Protein AF-A0A952RMH0-F1 (afdb_monomer_lite)

Sequence (138 aa):
MATETNERPLHHRLHVEGIRPNAEAIARIFLDGDVAVLFFEVGRGPKEMQAGAEVAARALGWTGKRIEVTRMNKTRAAKLADVIAATTPGDTAAVEWLRRRSGNRLLVLAHVGTLCVDHVEGAGFSVVEGTGDREWMS

Secondary structure (DSSP, 8-state):
------PPPHHHHIIIIIIGGGHHHHHHHHHTTPEEEEEESTT-S-HHHHHHHHHHHHHTT--S-SEEEEEE-HHHHHHHHHHHHHSSS--HHHHHHHH---S-EEEEEETTEEEEEEEETTTEEEEEEEEE-GGG--

Structure (mmCIF, N/CA/C/O backbone):
data_AF-A0A952RMH0-F1
#
_entry.id   AF-A0A952RMH0-F1
#
loop_
_atom_site.group_PDB
_atom_site.id
_atom_site.type_symbol
_atom_site.label_atom_id
_atom_site.label_alt_id
_atom_site.label_comp_id
_atom_site.label_asym_id
_atom_site.label_entity_id
_atom_site.label_seq_id
_atom_site.pdbx_PDB_ins_code
_atom_site.Cartn_x
_atom_site.Cartn_y
_atom_site.Cartn_z
_atom_site.occupancy
_atom_site.B_iso_or_equiv
_atom_site.auth_seq_id
_atom_site.auth_comp_id
_atom_site.auth_asym_id
_atom_site.auth_atom_id
_atom_site.pdbx_PDB_model_num
ATOM 1 N N . MET A 1 1 ? 9.346 -22.639 -31.713 1.00 34.31 1 MET A N 1
ATOM 2 C CA . MET A 1 1 ? 8.890 -23.123 -30.395 1.00 34.31 1 MET A CA 1
ATOM 3 C C . MET A 1 1 ? 8.537 -21.905 -29.569 1.00 34.31 1 MET A C 1
ATOM 5 O O . MET A 1 1 ? 9.442 -21.193 -29.161 1.00 34.31 1 MET A O 1
ATOM 9 N N . ALA A 1 2 ? 7.247 -21.601 -29.440 1.00 35.03 2 ALA A N 1
ATOM 10 C CA . ALA A 1 2 ? 6.789 -20.535 -28.563 1.00 35.03 2 ALA A CA 1
ATOM 11 C C . ALA A 1 2 ? 6.849 -21.066 -27.129 1.00 35.03 2 ALA A C 1
ATOM 13 O O . ALA A 1 2 ? 6.170 -22.034 -26.796 1.00 35.03 2 ALA A O 1
ATOM 14 N N . THR A 1 3 ? 7.721 -20.498 -26.307 1.00 36.03 3 THR A N 1
ATOM 15 C CA . THR A 1 3 ? 7.668 -20.665 -24.858 1.00 36.03 3 THR A CA 1
ATOM 16 C C . THR A 1 3 ? 6.436 -19.906 -24.378 1.00 36.03 3 THR A C 1
ATOM 18 O O . THR A 1 3 ? 6.476 -18.689 -24.241 1.00 36.03 3 THR A O 1
ATOM 21 N N . GLU A 1 4 ? 5.324 -20.611 -24.172 1.00 38.81 4 GLU A N 1
ATOM 22 C CA . GLU A 1 4 ? 4.226 -20.109 -23.346 1.00 38.81 4 GLU A CA 1
ATOM 23 C C . GLU A 1 4 ? 4.772 -19.918 -21.928 1.00 38.81 4 GLU A C 1
ATOM 25 O O . GLU A 1 4 ? 4.854 -20.855 -21.131 1.00 38.81 4 GLU A O 1
ATOM 30 N N . THR A 1 5 ? 5.199 -18.698 -21.607 1.00 45.22 5 THR A N 1
ATOM 31 C CA . THR A 1 5 ? 5.368 -18.235 -20.232 1.00 45.22 5 THR A CA 1
ATOM 32 C C . THR A 1 5 ? 3.984 -18.220 -19.594 1.00 45.22 5 THR A C 1
ATOM 34 O O . THR A 1 5 ? 3.291 -17.209 -19.569 1.00 45.22 5 THR A O 1
ATOM 37 N N . ASN A 1 6 ? 3.555 -19.376 -19.091 1.00 43.75 6 ASN A N 1
ATOM 38 C CA . ASN A 1 6 ? 2.359 -19.535 -18.269 1.00 43.75 6 ASN A CA 1
ATOM 39 C C . ASN A 1 6 ? 2.629 -18.971 -16.858 1.00 43.75 6 ASN A C 1
ATOM 41 O O . ASN A 1 6 ? 2.493 -19.653 -15.839 1.00 43.75 6 ASN A O 1
ATOM 45 N N . GLU A 1 7 ? 3.125 -17.734 -16.798 1.00 62.84 7 GLU A N 1
ATOM 46 C CA . GLU A 1 7 ? 3.255 -16.987 -15.559 1.00 62.84 7 GLU A CA 1
ATOM 47 C C . GLU A 1 7 ? 1.848 -16.576 -15.144 1.00 62.84 7 GLU A C 1
ATOM 49 O O . GLU A 1 7 ? 1.142 -15.864 -15.857 1.00 62.84 7 GLU A O 1
ATOM 54 N N . ARG A 1 8 ? 1.401 -17.089 -13.995 1.00 73.44 8 ARG A N 1
ATOM 55 C CA . ARG A 1 8 ? 0.083 -16.749 -13.458 1.00 73.44 8 ARG A CA 1
ATOM 56 C C . ARG A 1 8 ? -0.058 -15.224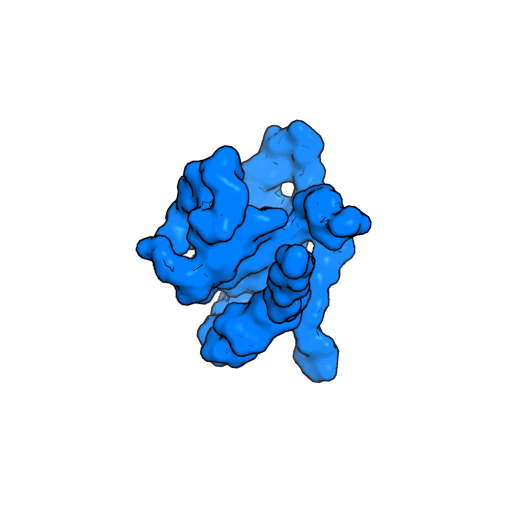 -13.373 1.00 73.44 8 ARG A C 1
ATOM 58 O O . ARG A 1 8 ? 0.913 -14.571 -12.978 1.00 73.44 8 ARG A O 1
ATOM 65 N N . PRO A 1 9 ? -1.254 -14.672 -13.639 1.00 81.94 9 PRO A N 1
ATOM 66 C CA . PRO A 1 9 ? -1.477 -13.236 -13.578 1.00 81.94 9 PRO A CA 1
ATOM 67 C C . PRO A 1 9 ? -0.988 -12.632 -12.260 1.00 81.94 9 PRO A C 1
ATOM 69 O O . PRO A 1 9 ? -1.147 -13.236 -11.192 1.00 81.94 9 PRO A O 1
ATOM 72 N N . LEU A 1 10 ? -0.418 -11.428 -12.317 1.00 81.62 10 LEU A N 1
ATOM 73 C CA . LEU A 1 10 ? 0.208 -10.804 -11.153 1.00 81.62 10 LEU A CA 1
ATOM 74 C C . LEU A 1 10 ? -0.760 -10.646 -9.973 1.00 81.62 10 LEU A C 1
ATOM 76 O O . LEU A 1 10 ? -0.355 -10.863 -8.837 1.00 81.62 10 LEU A O 1
ATOM 80 N N . HIS A 1 11 ? -2.045 -10.379 -10.217 1.00 81.31 11 HIS A N 1
ATOM 81 C CA . HIS A 1 11 ? -3.062 -10.327 -9.160 1.00 81.31 11 HIS A CA 1
ATOM 82 C C . HIS A 1 11 ? -3.192 -11.659 -8.400 1.00 81.31 11 HIS A C 1
ATOM 84 O O . HIS A 1 11 ? -3.292 -11.675 -7.173 1.00 81.31 11 HIS A O 1
ATOM 90 N N . HIS A 1 12 ? -3.123 -12.792 -9.107 1.00 85.44 12 HIS A N 1
ATOM 91 C CA . HIS A 1 12 ? -3.194 -14.121 -8.501 1.00 85.44 12 HIS A CA 1
ATOM 92 C C . HIS A 1 12 ? -1.940 -14.417 -7.683 1.00 85.44 12 HIS A C 1
ATOM 94 O O . HIS A 1 12 ? -2.026 -14.905 -6.556 1.00 85.44 12 HIS A O 1
ATOM 100 N N . ARG A 1 13 ? -0.764 -14.087 -8.227 1.00 90.19 13 ARG A N 1
ATOM 101 C CA . ARG A 1 13 ? 0.515 -14.242 -7.519 1.00 90.19 13 ARG A CA 1
ATOM 102 C C . ARG A 1 13 ? 0.582 -13.353 -6.284 1.00 90.19 13 ARG A C 1
ATOM 104 O O . ARG A 1 13 ? 0.914 -13.837 -5.207 1.00 90.19 13 ARG A O 1
ATOM 111 N N . LEU A 1 14 ? 0.186 -12.090 -6.408 1.00 90.06 14 LEU A N 1
ATOM 112 C CA . LEU A 1 14 ? 0.089 -11.149 -5.299 1.00 90.06 14 LEU A CA 1
ATOM 113 C C . LEU A 1 14 ? -0.826 -11.694 -4.202 1.00 90.06 14 LEU A C 1
ATOM 115 O O . LEU A 1 14 ? -0.459 -11.662 -3.031 1.00 90.06 14 LEU A O 1
ATOM 119 N N . HIS A 1 15 ? -1.982 -12.247 -4.568 1.00 88.50 15 HIS A N 1
ATOM 120 C CA . HIS A 1 15 ? -2.901 -12.823 -3.597 1.00 88.50 15 HIS A CA 1
ATOM 121 C C . HIS A 1 15 ? -2.309 -14.056 -2.891 1.00 88.50 15 HIS A C 1
ATOM 123 O O . HIS A 1 15 ? -2.304 -14.123 -1.661 1.00 88.50 15 HIS A O 1
ATOM 129 N N . VAL A 1 16 ? -1.783 -15.023 -3.648 1.00 91.25 16 VAL A N 1
ATOM 130 C CA . VAL A 1 16 ? -1.343 -16.326 -3.119 1.00 91.25 16 VAL A CA 1
ATOM 131 C C . VAL A 1 16 ? 0.019 -16.268 -2.423 1.00 91.25 16 VAL A C 1
ATOM 133 O O . VAL A 1 16 ? 0.212 -16.960 -1.424 1.00 91.25 16 VAL A O 1
ATOM 136 N N . GLU A 1 17 ? 0.957 -15.476 -2.943 1.00 94.56 17 GLU A N 1
ATOM 137 C CA . GLU A 1 17 ? 2.337 -15.374 -2.451 1.00 94.56 17 GLU A CA 1
ATOM 138 C C . GLU A 1 17 ? 2.532 -14.164 -1.522 1.00 94.56 17 GLU A C 1
ATOM 140 O O . GLU A 1 17 ? 3.321 -14.234 -0.582 1.00 94.56 17 GLU A O 1
ATOM 145 N N . GLY A 1 18 ? 1.834 -13.053 -1.783 1.00 93.44 18 GLY A N 1
ATOM 146 C CA . GLY A 1 18 ? 1.984 -11.795 -1.049 1.00 93.44 18 GLY A CA 1
ATOM 147 C C . GLY A 1 18 ? 0.984 -11.642 0.094 1.00 93.44 18 GLY A C 1
ATOM 148 O O . GLY A 1 18 ? 1.371 -11.589 1.256 1.00 93.44 18 GLY A O 1
ATOM 149 N N . ILE A 1 19 ? -0.309 -11.581 -0.217 1.00 93.44 19 ILE A N 1
ATOM 150 C CA . ILE A 1 19 ? -1.350 -11.213 0.751 1.00 93.44 19 ILE A CA 1
ATOM 151 C C . ILE A 1 19 ? -1.665 -12.374 1.695 1.00 93.44 19 ILE A C 1
ATOM 153 O O . ILE A 1 19 ? -1.554 -12.220 2.909 1.00 93.44 19 ILE A O 1
ATOM 157 N N . ARG A 1 20 ? -2.025 -13.551 1.165 1.00 93.38 20 ARG A N 1
ATOM 158 C CA . ARG A 1 20 ? -2.486 -14.686 1.982 1.00 93.38 20 ARG A CA 1
ATOM 159 C C . ARG A 1 20 ? -1.452 -15.144 3.022 1.00 93.38 20 ARG A C 1
ATOM 161 O O . ARG A 1 20 ? -1.845 -15.318 4.173 1.00 93.38 20 ARG A O 1
ATOM 168 N N . PRO A 1 21 ? -0.155 -15.307 2.694 1.00 96.38 21 PRO A N 1
ATOM 169 C CA . PRO A 1 21 ? 0.838 -15.738 3.680 1.00 96.38 21 PRO A CA 1
ATOM 170 C C . PRO A 1 21 ? 1.145 -14.680 4.745 1.00 96.38 21 PRO A C 1
ATOM 172 O O . PRO A 1 21 ? 1.648 -15.026 5.806 1.00 96.38 21 PRO A O 1
ATOM 175 N N . ASN A 1 22 ? 0.842 -13.405 4.476 1.00 96.81 22 ASN A N 1
ATOM 176 C CA . ASN A 1 22 ? 1.111 -12.290 5.385 1.00 96.81 22 ASN A CA 1
ATOM 177 C C . ASN A 1 22 ? -0.170 -11.711 6.016 1.00 96.81 22 ASN A C 1
ATOM 179 O O . ASN A 1 22 ? -0.128 -10.635 6.614 1.00 96.81 22 ASN A O 1
ATOM 183 N N . ALA A 1 23 ? -1.306 -12.407 5.897 1.00 93.75 23 ALA A N 1
ATOM 184 C CA . ALA A 1 23 ? -2.618 -11.894 6.287 1.00 93.75 23 ALA A CA 1
ATOM 185 C C . ALA A 1 23 ? -2.686 -11.486 7.767 1.00 93.75 23 ALA A C 1
ATOM 187 O O . ALA A 1 23 ? -3.264 -10.452 8.085 1.00 93.75 23 ALA A O 1
ATOM 188 N N . GLU A 1 24 ? -2.047 -12.242 8.662 1.00 94.56 24 GLU A N 1
ATOM 189 C CA . GLU A 1 24 ? -2.017 -11.929 10.096 1.00 94.56 24 GLU A CA 1
ATOM 190 C C . GLU A 1 24 ? -1.245 -10.633 10.390 1.00 94.56 24 GLU A C 1
ATOM 192 O O . GLU A 1 24 ? -1.731 -9.763 11.114 1.00 94.56 24 GLU A O 1
ATOM 197 N N . ALA A 1 25 ? -0.072 -10.456 9.773 1.00 96.56 25 ALA A N 1
ATOM 198 C CA . ALA A 1 25 ? 0.720 -9.236 9.915 1.00 96.56 25 ALA A CA 1
ATOM 199 C C . ALA A 1 25 ? -0.030 -8.013 9.362 1.00 96.56 25 ALA A C 1
ATOM 201 O O . ALA A 1 25 ? -0.053 -6.956 9.993 1.00 96.56 25 ALA A O 1
ATOM 202 N N . ILE A 1 26 ? -0.690 -8.173 8.211 1.00 96.69 26 ILE A N 1
ATOM 203 C CA . ILE A 1 26 ? -1.530 -7.139 7.596 1.00 96.69 26 ILE A CA 1
ATOM 204 C C . ILE A 1 26 ? -2.701 -6.781 8.523 1.00 96.69 26 ILE A C 1
ATOM 206 O O . ILE A 1 26 ? -2.907 -5.605 8.826 1.00 96.69 26 ILE A O 1
ATOM 210 N N . ALA A 1 27 ? -3.422 -7.781 9.037 1.00 93.75 27 ALA A N 1
ATOM 211 C CA . ALA A 1 27 ? -4.546 -7.580 9.948 1.00 93.75 27 ALA A CA 1
ATOM 212 C C . ALA A 1 27 ? -4.120 -6.857 11.233 1.00 93.75 27 ALA A C 1
ATOM 214 O O . ALA A 1 27 ? -4.829 -5.972 11.710 1.00 93.75 27 ALA A O 1
ATOM 215 N N . ARG A 1 28 ? -2.931 -7.161 11.770 1.00 95.06 28 ARG A N 1
ATOM 216 C CA . ARG A 1 28 ? -2.410 -6.460 12.948 1.00 95.06 28 ARG A CA 1
ATOM 217 C C . ARG A 1 28 ? -2.190 -4.970 12.689 1.00 95.06 28 ARG A C 1
ATOM 219 O O . ARG A 1 28 ? -2.536 -4.156 13.537 1.00 95.06 28 ARG A O 1
ATOM 226 N N . ILE A 1 29 ? -1.664 -4.610 11.520 1.00 96.12 29 ILE A N 1
ATOM 227 C CA . ILE A 1 29 ? -1.471 -3.205 11.134 1.00 96.12 29 ILE A CA 1
ATOM 228 C C . ILE A 1 29 ? -2.823 -2.499 10.965 1.00 96.12 29 ILE A C 1
ATOM 230 O O . ILE A 1 29 ? -2.974 -1.346 11.371 1.00 96.12 29 ILE A O 1
ATOM 234 N N . PHE A 1 30 ? -3.822 -3.198 10.421 1.00 94.19 30 PHE A N 1
ATOM 235 C CA . PHE A 1 30 ? -5.175 -2.658 10.290 1.00 94.19 30 PHE A CA 1
ATOM 236 C C . PHE A 1 30 ? -5.814 -2.341 11.642 1.00 94.19 30 PHE A C 1
ATOM 238 O O . PHE A 1 30 ? -6.433 -1.286 11.777 1.00 94.19 30 PHE A O 1
ATOM 245 N N . LEU A 1 31 ? -5.627 -3.209 12.643 1.00 92.69 31 LEU A N 1
ATOM 246 C CA . LEU A 1 31 ? -6.119 -2.989 14.008 1.00 92.69 31 LEU A CA 1
ATOM 247 C C . LEU A 1 31 ? -5.512 -1.738 14.657 1.00 92.69 31 LEU A C 1
ATOM 249 O O . LEU A 1 31 ? -6.198 -1.042 15.402 1.00 92.69 31 LEU A O 1
ATOM 253 N N . ASP A 1 32 ? -4.264 -1.407 14.321 1.00 91.75 32 ASP A N 1
ATOM 254 C CA . ASP A 1 32 ? -3.602 -0.180 14.780 1.00 91.75 32 ASP A CA 1
ATOM 255 C C . ASP A 1 32 ? -4.106 1.082 14.034 1.00 91.75 32 ASP A C 1
ATOM 257 O O . ASP A 1 32 ? -3.739 2.212 14.371 1.00 91.75 32 ASP A O 1
ATOM 261 N N . GLY A 1 33 ? -4.964 0.919 13.018 1.00 91.31 33 GLY A N 1
ATOM 262 C CA . GLY A 1 33 ? -5.477 2.003 12.175 1.00 91.31 33 GLY A CA 1
ATOM 263 C C . GLY A 1 33 ? -4.433 2.593 11.220 1.00 91.31 33 GLY A C 1
ATOM 264 O O . GLY A 1 33 ? -4.619 3.708 10.716 1.00 91.31 33 GLY A O 1
ATOM 265 N N . ASP A 1 34 ? -3.342 1.863 11.000 1.00 94.81 34 ASP A N 1
ATOM 266 C CA . ASP A 1 34 ? -2.251 2.211 10.100 1.00 94.81 34 ASP A CA 1
ATOM 267 C C . ASP A 1 34 ? -2.469 1.604 8.705 1.00 94.81 34 ASP A C 1
ATOM 269 O O . ASP A 1 34 ? -3.353 0.773 8.485 1.00 94.81 34 ASP A O 1
ATOM 273 N N . VAL A 1 35 ? -1.661 2.043 7.739 1.00 96.25 35 VAL A N 1
ATOM 274 C CA . VAL A 1 35 ? -1.645 1.481 6.385 1.00 96.25 35 VAL A CA 1
ATOM 275 C C . VAL A 1 35 ? -0.639 0.333 6.353 1.00 96.25 35 VAL A C 1
ATOM 277 O O . VAL A 1 35 ? 0.539 0.527 6.666 1.00 96.25 35 VAL A O 1
ATOM 280 N N . ALA A 1 36 ? -1.086 -0.863 5.972 1.00 97.50 36 ALA A N 1
ATOM 281 C CA . ALA A 1 36 ? -0.174 -1.958 5.665 1.00 97.50 36 ALA A CA 1
ATOM 282 C C . ALA A 1 36 ? 0.495 -1.669 4.322 1.00 97.50 36 ALA A C 1
ATOM 284 O O . ALA A 1 36 ? -0.172 -1.255 3.379 1.00 97.50 36 ALA A O 1
ATOM 285 N N . VAL A 1 37 ? 1.802 -1.881 4.222 1.00 97.31 37 VAL A N 1
ATOM 286 C CA . VAL A 1 37 ? 2.546 -1.719 2.972 1.00 97.31 37 VAL A CA 1
ATOM 287 C C . VAL A 1 37 ? 3.153 -3.060 2.606 1.00 97.31 37 VAL A C 1
ATOM 289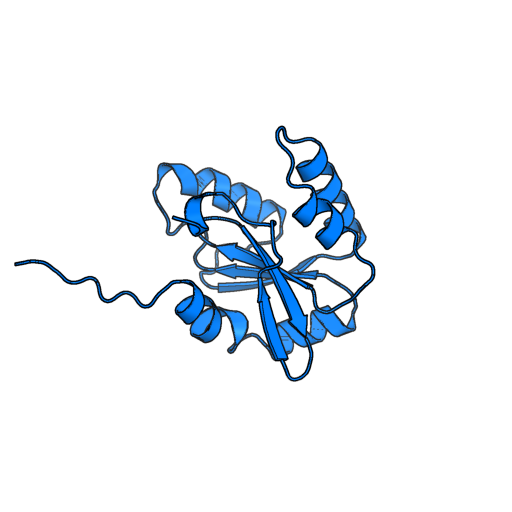 O O . VAL A 1 37 ? 3.944 -3.599 3.376 1.00 97.31 37 VAL A O 1
ATOM 292 N N . LEU A 1 38 ? 2.774 -3.602 1.454 1.00 97.25 38 LEU A N 1
ATOM 293 C CA . LEU A 1 38 ? 3.286 -4.856 0.914 1.00 97.25 38 LEU A CA 1
ATOM 294 C C . LEU A 1 38 ? 4.206 -4.560 -0.268 1.00 97.25 38 LEU A C 1
ATOM 296 O O . LEU A 1 38 ? 3.759 -4.095 -1.313 1.00 97.25 38 LEU A O 1
ATOM 300 N N . PHE A 1 39 ? 5.484 -4.881 -0.120 1.00 96.25 39 PHE A N 1
ATOM 301 C CA . PHE A 1 39 ? 6.441 -4.904 -1.218 1.00 96.25 39 PHE A CA 1
ATOM 302 C C . PHE A 1 39 ? 6.395 -6.276 -1.886 1.00 96.25 39 PHE A C 1
ATOM 304 O O . PHE A 1 39 ? 6.526 -7.298 -1.209 1.00 96.25 39 PHE A O 1
ATOM 311 N N . PHE A 1 40 ? 6.214 -6.306 -3.204 1.00 93.88 40 PHE A N 1
ATOM 312 C CA . PHE A 1 40 ? 6.075 -7.527 -3.987 1.00 93.88 40 PHE A CA 1
ATOM 313 C C . PHE A 1 40 ? 6.957 -7.486 -5.237 1.00 93.88 40 PHE A C 1
ATOM 315 O O . PHE A 1 40 ? 6.657 -6.835 -6.231 1.00 93.88 40 PHE A O 1
ATOM 322 N N . GLU A 1 41 ? 8.066 -8.214 -5.191 1.00 92.00 41 GLU A N 1
ATOM 323 C CA . GLU A 1 41 ? 9.026 -8.343 -6.292 1.00 92.00 41 GLU A CA 1
ATOM 324 C C . GLU A 1 41 ? 9.623 -7.013 -6.764 1.00 92.00 41 GLU A C 1
ATOM 326 O O . GLU A 1 41 ? 10.053 -6.901 -7.908 1.00 92.00 41 GLU A O 1
ATOM 331 N N . VAL A 1 42 ? 9.702 -6.016 -5.879 1.00 87.62 42 VAL A N 1
ATOM 332 C CA . VAL A 1 42 ? 10.372 -4.739 -6.158 1.00 87.62 42 VAL A CA 1
ATOM 333 C C . VAL A 1 42 ? 11.776 -4.999 -6.722 1.00 87.62 42 VAL A C 1
ATOM 335 O O . VAL A 1 42 ? 12.511 -5.847 -6.213 1.00 87.62 42 VAL A O 1
ATOM 338 N N . GLY A 1 43 ? 12.119 -4.309 -7.813 1.00 78.25 43 GLY A N 1
ATOM 339 C CA . GLY A 1 43 ? 13.403 -4.478 -8.503 1.00 78.25 43 GLY A CA 1
ATOM 340 C C . GLY A 1 43 ? 13.478 -5.679 -9.456 1.00 78.25 43 GLY A C 1
ATOM 341 O O . GLY A 1 43 ? 14.523 -5.912 -10.052 1.00 78.25 43 GLY A O 1
ATOM 342 N N . ARG A 1 44 ? 12.393 -6.445 -9.655 1.00 80.00 44 ARG A N 1
ATOM 343 C CA . ARG A 1 44 ? 12.360 -7.580 -10.606 1.00 80.00 44 ARG A CA 1
ATOM 344 C C . ARG A 1 44 ? 11.670 -7.282 -11.947 1.00 80.00 44 ARG A C 1
ATOM 346 O O . ARG A 1 44 ? 11.463 -8.204 -12.726 1.00 80.00 44 ARG A O 1
ATOM 353 N N . GLY A 1 45 ? 11.338 -6.017 -12.218 1.00 72.56 45 GLY A N 1
ATOM 354 C CA . GLY A 1 45 ? 10.737 -5.550 -13.481 1.00 72.56 45 GLY A CA 1
ATOM 355 C C . GLY A 1 45 ? 11.773 -5.150 -14.543 1.00 72.56 45 GLY A C 1
ATOM 356 O O . GLY A 1 45 ? 12.953 -5.467 -14.388 1.00 72.56 45 GLY A O 1
ATOM 357 N N . PRO A 1 46 ? 11.387 -4.438 -15.615 1.00 72.12 46 PRO A N 1
ATOM 358 C CA . PRO A 1 46 ? 12.324 -3.908 -16.609 1.00 72.12 46 PRO A CA 1
ATOM 359 C C . PRO A 1 46 ? 13.414 -3.041 -15.962 1.00 72.12 46 PRO A C 1
ATOM 361 O O . PRO A 1 46 ? 13.113 -2.191 -15.124 1.00 72.12 46 PRO A O 1
ATOM 364 N N . LYS A 1 47 ? 14.684 -3.231 -16.357 1.00 78.19 47 LYS A N 1
ATOM 365 C CA . LYS A 1 47 ? 15.860 -2.562 -15.749 1.00 78.19 47 LYS A CA 1
ATOM 366 C C . LYS A 1 47 ? 15.715 -1.042 -15.633 1.00 78.19 47 LYS A C 1
ATOM 368 O O . LYS A 1 47 ? 16.184 -0.458 -14.663 1.00 78.19 47 LYS A O 1
ATOM 373 N N . GLU A 1 48 ? 15.052 -0.425 -16.603 1.00 75.19 48 GLU A N 1
ATOM 374 C CA . GLU A 1 48 ? 14.847 1.024 -16.693 1.00 75.19 48 GLU A CA 1
ATOM 375 C C . GLU A 1 48 ? 13.975 1.573 -15.552 1.00 75.19 48 GLU A C 1
ATOM 377 O O . GLU A 1 48 ? 14.183 2.697 -15.104 1.00 75.19 48 GLU A O 1
ATOM 382 N N . MET A 1 49 ? 13.058 0.761 -15.017 1.00 69.62 49 MET A N 1
ATOM 383 C CA . MET A 1 49 ? 12.154 1.142 -13.926 1.00 69.62 49 MET A CA 1
ATOM 384 C C . MET A 1 49 ? 12.641 0.667 -12.547 1.00 69.62 49 MET A C 1
ATOM 386 O O . MET A 1 49 ? 12.177 1.163 -11.519 1.00 69.62 49 MET A O 1
ATOM 390 N N . GLN A 1 50 ? 13.606 -0.263 -12.498 1.00 79.12 50 GLN A N 1
ATOM 391 C CA . GLN A 1 50 ? 14.078 -0.878 -11.250 1.00 79.12 50 GLN A CA 1
ATOM 392 C C . GLN A 1 50 ? 14.656 0.148 -10.273 1.00 79.12 50 GLN A C 1
ATOM 394 O O . GLN A 1 50 ? 14.243 0.187 -9.117 1.00 79.12 50 GLN A O 1
ATOM 399 N N . ALA A 1 51 ? 15.580 1.000 -10.724 1.00 79.81 51 ALA A N 1
ATOM 400 C CA . ALA A 1 51 ? 16.289 1.911 -9.825 1.00 79.81 51 ALA A CA 1
ATOM 401 C C . ALA A 1 51 ? 15.335 2.899 -9.129 1.00 79.81 51 ALA A C 1
ATOM 403 O O . ALA A 1 51 ? 15.432 3.104 -7.919 1.00 79.81 51 ALA A O 1
ATOM 404 N N . GLY A 1 52 ? 14.379 3.468 -9.872 1.00 80.50 52 GLY A N 1
ATOM 405 C CA . GLY A 1 52 ? 13.366 4.366 -9.314 1.00 80.50 52 GLY A CA 1
ATOM 406 C C . GLY A 1 52 ? 12.442 3.657 -8.321 1.00 80.50 52 GLY A C 1
ATOM 407 O O . GLY A 1 52 ? 12.230 4.152 -7.211 1.00 80.50 52 GLY A O 1
ATOM 408 N N . ALA A 1 53 ? 11.959 2.464 -8.682 1.00 81.38 53 ALA A N 1
ATOM 409 C CA . ALA A 1 53 ? 11.088 1.662 -7.826 1.00 81.38 53 ALA A CA 1
ATOM 410 C C . ALA A 1 53 ? 11.781 1.233 -6.521 1.00 81.38 53 ALA A C 1
ATOM 412 O O . ALA A 1 53 ? 11.182 1.315 -5.449 1.00 81.38 53 ALA A O 1
ATOM 413 N N . GLU A 1 54 ? 13.053 0.826 -6.576 1.00 88.94 54 GLU A N 1
ATOM 414 C CA . GLU A 1 54 ? 13.822 0.453 -5.386 1.00 88.94 54 GLU A CA 1
ATOM 415 C C . GLU A 1 54 ? 14.067 1.644 -4.454 1.00 88.94 54 GLU A C 1
ATOM 417 O O . GLU A 1 54 ? 13.934 1.505 -3.237 1.00 88.94 54 GLU A O 1
ATOM 422 N N . VAL A 1 55 ? 14.397 2.821 -4.999 1.00 87.81 55 VAL A N 1
ATOM 423 C CA . VAL A 1 55 ? 14.586 4.045 -4.203 1.00 87.81 55 VAL A CA 1
ATOM 424 C C . VAL A 1 55 ? 13.290 4.426 -3.487 1.00 87.81 55 VAL A C 1
ATOM 426 O O . VAL A 1 55 ? 13.305 4.652 -2.273 1.00 87.81 55 VAL A O 1
ATOM 429 N N . ALA A 1 56 ? 12.162 4.434 -4.203 1.00 84.81 56 ALA A N 1
ATOM 430 C CA . ALA A 1 56 ? 10.855 4.726 -3.621 1.00 84.81 56 ALA A CA 1
ATOM 431 C C . ALA A 1 56 ? 10.458 3.691 -2.553 1.00 84.81 56 ALA A C 1
ATOM 433 O O . ALA A 1 56 ? 10.037 4.055 -1.454 1.00 84.81 56 ALA A O 1
ATOM 434 N N . ALA A 1 57 ? 10.663 2.400 -2.826 1.00 91.38 57 ALA A N 1
ATOM 435 C CA . ALA A 1 57 ? 10.363 1.336 -1.875 1.00 91.38 57 ALA A CA 1
ATOM 436 C C . ALA A 1 57 ? 11.217 1.436 -0.603 1.00 91.38 57 ALA A C 1
ATOM 438 O O . ALA A 1 57 ? 10.692 1.304 0.505 1.00 91.38 57 ALA A O 1
ATOM 439 N N . ARG A 1 58 ? 12.518 1.737 -0.724 1.00 93.31 58 ARG A N 1
ATOM 440 C CA . ARG A 1 58 ? 13.402 1.954 0.436 1.00 93.31 58 ARG A CA 1
ATOM 441 C C . ARG A 1 58 ? 12.963 3.152 1.272 1.00 93.31 58 ARG A C 1
ATOM 443 O O .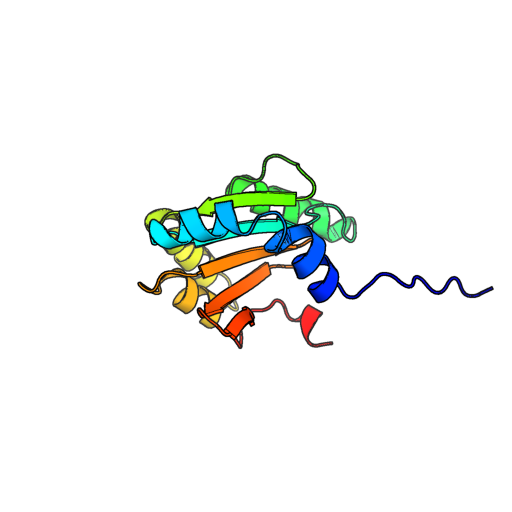 ARG A 1 58 ? 12.970 3.061 2.498 1.00 93.31 58 ARG A O 1
ATOM 450 N N . ALA A 1 59 ? 12.518 4.242 0.643 1.00 89.81 59 ALA A N 1
ATOM 451 C CA . ALA A 1 59 ? 11.966 5.396 1.359 1.00 89.81 59 ALA A CA 1
ATOM 452 C C . ALA A 1 59 ? 10.710 5.035 2.180 1.00 89.81 59 ALA A C 1
ATOM 454 O O . ALA A 1 59 ? 10.466 5.616 3.242 1.00 89.81 59 ALA A O 1
ATOM 455 N N . LEU A 1 60 ? 9.954 4.031 1.727 1.00 91.19 60 LEU A N 1
ATOM 456 C CA . LEU A 1 60 ? 8.786 3.478 2.416 1.00 91.19 60 LEU A CA 1
ATOM 457 C C . LEU A 1 60 ? 9.121 2.341 3.398 1.00 91.19 60 LEU A C 1
ATOM 459 O O . LEU A 1 60 ? 8.230 1.861 4.095 1.00 91.19 60 LEU A O 1
ATOM 463 N N . GLY A 1 61 ? 10.395 1.958 3.523 1.00 93.38 61 GLY A N 1
ATOM 464 C CA . GLY A 1 61 ? 10.872 0.990 4.514 1.00 93.38 61 GLY A CA 1
ATOM 465 C C . GLY A 1 61 ? 11.136 -0.421 3.988 1.00 93.38 61 GLY A C 1
ATOM 466 O O . GLY A 1 61 ? 11.260 -1.332 4.800 1.00 93.38 61 GLY A O 1
ATOM 467 N N . TRP A 1 62 ? 11.232 -0.617 2.673 1.00 95.62 62 TRP A N 1
ATOM 468 C CA . TRP A 1 62 ? 11.652 -1.891 2.086 1.00 95.62 62 TRP A CA 1
ATOM 469 C C . TRP A 1 62 ? 13.119 -2.208 2.391 1.00 95.62 62 TRP A C 1
ATOM 471 O O . TRP A 1 62 ? 13.989 -1.343 2.260 1.00 95.62 62 TRP A O 1
ATOM 481 N N . THR A 1 63 ? 13.407 -3.464 2.740 1.00 95.12 63 THR A N 1
ATOM 482 C CA . THR A 1 63 ? 14.753 -3.928 3.124 1.00 95.12 63 THR A CA 1
ATOM 483 C C . THR A 1 63 ? 15.468 -4.736 2.041 1.00 95.12 63 THR A C 1
ATOM 485 O O . THR A 1 63 ? 16.593 -5.185 2.254 1.00 95.12 63 THR A O 1
ATOM 488 N N . GLY A 1 64 ? 14.854 -4.920 0.868 1.00 91.75 64 GLY A N 1
ATOM 489 C CA . GLY A 1 64 ? 15.438 -5.684 -0.243 1.00 91.75 64 GLY A CA 1
ATOM 490 C C . GLY A 1 64 ? 14.876 -7.101 -0.403 1.00 91.75 64 GLY A C 1
ATOM 491 O O . GLY A 1 64 ? 15.271 -7.828 -1.315 1.00 91.75 64 GLY A O 1
ATOM 492 N N . LYS A 1 65 ? 13.956 -7.531 0.469 1.00 93.94 65 LYS A N 1
ATOM 493 C CA . LYS A 1 65 ? 13.329 -8.858 0.369 1.00 93.94 65 LYS A CA 1
ATOM 494 C C . LYS A 1 65 ? 12.357 -8.924 -0.806 1.00 93.94 65 LYS A C 1
ATOM 496 O O . LYS A 1 65 ? 11.681 -7.951 -1.119 1.00 93.94 65 LYS A O 1
ATOM 501 N N . ARG A 1 66 ? 12.218 -10.108 -1.417 1.00 92.81 66 ARG A N 1
ATOM 502 C CA . ARG A 1 66 ? 11.271 -10.313 -2.530 1.00 92.81 66 ARG A CA 1
ATOM 503 C C . ARG A 1 66 ? 9.831 -9.974 -2.133 1.00 92.81 66 ARG A C 1
ATOM 505 O O . ARG A 1 66 ? 9.122 -9.376 -2.926 1.00 92.81 66 ARG A O 1
ATOM 512 N N . ILE A 1 67 ? 9.407 -10.392 -0.944 1.00 95.62 67 ILE A N 1
ATOM 513 C CA . ILE A 1 67 ? 8.085 -10.102 -0.384 1.00 95.62 67 ILE A CA 1
ATOM 514 C C . ILE A 1 67 ? 8.299 -9.610 1.042 1.00 95.62 67 ILE A C 1
ATOM 516 O O . ILE A 1 67 ? 9.011 -10.258 1.812 1.00 95.62 67 ILE A O 1
ATOM 520 N N . GLU A 1 68 ? 7.717 -8.466 1.381 1.00 96.62 68 GLU A N 1
ATOM 521 C CA . GLU A 1 68 ? 7.858 -7.859 2.703 1.00 96.62 68 GLU A CA 1
ATOM 522 C C . GLU A 1 68 ? 6.627 -7.031 3.053 1.00 96.62 68 GLU A C 1
ATOM 524 O O . GLU A 1 68 ? 6.134 -6.275 2.221 1.00 96.62 68 GLU A O 1
ATOM 529 N N . VAL A 1 69 ? 6.153 -7.156 4.293 1.00 97.75 69 VAL A N 1
ATOM 530 C CA . VAL A 1 69 ? 5.090 -6.311 4.838 1.00 97.75 69 VAL A CA 1
ATOM 531 C C . VAL A 1 69 ? 5.674 -5.396 5.901 1.00 97.75 69 VAL A C 1
ATOM 533 O O . VAL A 1 69 ? 6.365 -5.851 6.811 1.00 97.75 69 VAL A O 1
ATOM 536 N N . THR A 1 70 ? 5.371 -4.107 5.800 1.00 97.31 70 THR A N 1
ATOM 537 C CA . THR A 1 70 ? 5.704 -3.102 6.809 1.00 97.31 70 THR A CA 1
ATOM 538 C C . THR A 1 70 ? 4.494 -2.233 7.134 1.00 97.31 70 THR A C 1
ATOM 540 O O . THR A 1 70 ? 3.447 -2.323 6.490 1.00 97.31 70 THR A O 1
ATOM 543 N N . ARG A 1 71 ? 4.637 -1.377 8.147 1.00 96.19 71 ARG A N 1
ATOM 544 C CA . ARG A 1 71 ? 3.612 -0.415 8.559 1.00 96.19 71 ARG A CA 1
ATOM 545 C C . ARG A 1 71 ? 3.944 0.993 8.085 1.00 96.19 71 ARG A C 1
ATOM 547 O O . ARG A 1 71 ? 5.068 1.475 8.235 1.00 96.19 71 ARG A O 1
ATOM 554 N N . MET A 1 72 ? 2.921 1.697 7.625 1.00 96.00 72 MET A N 1
ATOM 555 C CA . MET A 1 72 ? 2.951 3.130 7.390 1.00 96.00 72 MET A CA 1
ATOM 556 C C . MET A 1 72 ? 1.916 3.806 8.284 1.00 96.00 72 MET A C 1
ATOM 558 O O . MET A 1 72 ? 0.708 3.674 8.091 1.00 96.00 72 MET A O 1
ATOM 562 N N . ASN A 1 73 ? 2.407 4.549 9.275 1.00 94.00 73 ASN A N 1
ATOM 563 C CA . ASN A 1 73 ? 1.530 5.265 10.190 1.00 94.00 73 ASN A CA 1
ATOM 564 C C . ASN A 1 73 ? 0.820 6.445 9.523 1.00 94.00 73 ASN A C 1
ATOM 566 O O . ASN A 1 73 ? 1.223 6.922 8.461 1.00 94.00 73 ASN A O 1
ATOM 570 N N . LYS A 1 74 ? -0.220 6.955 10.187 1.00 91.06 74 LYS A N 1
ATOM 571 C CA . LYS A 1 74 ? -1.049 8.066 9.687 1.00 91.06 74 LYS A CA 1
ATOM 572 C C . LYS A 1 74 ? -0.238 9.299 9.277 1.00 91.06 74 LYS A C 1
ATOM 574 O O . LYS A 1 74 ? -0.518 9.899 8.245 1.00 91.06 74 LYS A O 1
ATOM 579 N N . THR A 1 75 ? 0.789 9.660 10.046 1.00 93.50 75 THR A N 1
ATOM 580 C CA . THR A 1 75 ? 1.660 10.803 9.728 1.00 93.50 75 THR A CA 1
ATOM 581 C C . THR A 1 75 ? 2.449 10.568 8.443 1.00 93.50 75 THR A C 1
ATOM 583 O O . THR A 1 75 ? 2.546 11.466 7.611 1.00 93.50 75 THR A O 1
ATOM 586 N N . ARG A 1 76 ? 3.013 9.370 8.258 1.00 94.44 76 ARG A N 1
ATOM 587 C CA . ARG A 1 76 ? 3.728 9.008 7.028 1.00 94.44 76 ARG A CA 1
ATOM 588 C C . ARG A 1 76 ? 2.785 8.892 5.832 1.00 94.44 76 ARG A C 1
ATOM 590 O O . ARG A 1 76 ? 3.140 9.383 4.769 1.00 94.44 76 ARG A O 1
ATOM 597 N N . ALA A 1 77 ? 1.589 8.336 6.017 1.00 94.44 77 ALA A N 1
ATOM 598 C CA . ALA A 1 77 ? 0.571 8.264 4.971 1.00 94.44 77 ALA A CA 1
ATOM 599 C C . ALA A 1 77 ? 0.151 9.665 4.492 1.00 94.44 77 ALA A C 1
ATOM 601 O O . ALA A 1 77 ? 0.100 9.909 3.291 1.00 94.44 77 ALA A O 1
ATOM 602 N N . ALA A 1 78 ? -0.061 10.612 5.415 1.00 94.06 78 ALA A N 1
ATOM 603 C CA . ALA A 1 78 ? -0.363 12.002 5.069 1.00 94.06 78 ALA A CA 1
ATOM 604 C C . ALA A 1 78 ? 0.782 12.670 4.291 1.00 94.06 78 ALA A C 1
ATOM 606 O O . ALA A 1 78 ? 0.530 13.298 3.269 1.00 94.06 78 ALA A O 1
ATOM 607 N N . LYS A 1 79 ? 2.037 12.464 4.715 1.00 94.12 79 LYS A N 1
ATOM 608 C CA . LYS A 1 79 ? 3.212 12.974 3.987 1.00 94.12 79 LYS A CA 1
ATOM 609 C C . LYS A 1 79 ? 3.327 12.387 2.581 1.00 94.12 79 LYS A C 1
ATOM 611 O O . LYS A 1 79 ? 3.650 13.113 1.651 1.00 94.12 79 LYS A O 1
ATOM 616 N N . LEU A 1 80 ? 3.063 11.091 2.413 1.00 92.69 80 LEU A N 1
ATOM 617 C CA . LEU A 1 80 ? 3.041 10.470 1.088 1.00 92.69 80 LEU A CA 1
ATOM 618 C C . LEU A 1 80 ? 1.931 11.077 0.216 1.00 92.69 80 LEU A C 1
ATOM 620 O O . LEU A 1 80 ? 2.162 11.360 -0.955 1.00 92.69 80 LEU A O 1
ATOM 624 N N . ALA A 1 81 ? 0.763 11.350 0.800 1.00 92.88 81 ALA A N 1
ATOM 625 C CA . ALA A 1 81 ? -0.327 12.026 0.107 1.00 92.88 81 ALA A CA 1
ATOM 626 C C . ALA A 1 81 ? 0.059 13.452 -0.326 1.00 92.88 81 ALA A C 1
ATOM 628 O O . ALA A 1 81 ? -0.324 13.877 -1.410 1.00 92.88 81 ALA A O 1
ATOM 629 N N . ASP A 1 82 ? 0.827 14.187 0.487 1.00 93.25 82 ASP A N 1
ATOM 630 C CA . ASP A 1 82 ? 1.359 15.507 0.114 1.00 93.25 82 ASP A CA 1
ATOM 631 C C . ASP A 1 82 ? 2.332 15.408 -1.076 1.00 93.25 82 ASP A C 1
ATOM 633 O O . ASP A 1 82 ? 2.271 16.227 -1.990 1.00 93.25 82 ASP A O 1
ATOM 637 N N . VAL A 1 83 ? 3.195 14.383 -1.100 1.00 90.12 83 VAL A N 1
ATOM 638 C CA . VAL A 1 83 ? 4.133 14.140 -2.213 1.00 90.12 83 VAL A CA 1
ATOM 639 C C . VAL A 1 83 ? 3.384 13.838 -3.514 1.00 90.12 83 VAL A C 1
ATOM 641 O O . VAL A 1 83 ? 3.687 14.443 -4.539 1.00 90.12 83 VAL A O 1
ATOM 644 N N . ILE A 1 84 ? 2.383 12.954 -3.474 1.00 87.62 84 ILE A N 1
ATOM 645 C CA . ILE A 1 84 ? 1.570 12.598 -4.652 1.00 87.62 84 ILE A CA 1
ATOM 646 C C . ILE A 1 84 ? 0.744 13.801 -5.135 1.00 87.62 84 ILE A C 1
ATOM 648 O O . ILE A 1 84 ? 0.611 14.028 -6.335 1.00 87.62 84 ILE A O 1
ATOM 652 N N . ALA A 1 85 ? 0.222 14.618 -4.218 1.00 87.12 85 ALA A N 1
ATOM 653 C CA . ALA A 1 85 ? -0.510 15.831 -4.582 1.00 87.12 85 ALA A CA 1
ATOM 654 C C . ALA A 1 85 ? 0.373 16.868 -5.303 1.00 87.12 85 ALA A C 1
ATOM 656 O O . ALA A 1 85 ? -0.141 17.671 -6.076 1.00 87.12 85 ALA A O 1
ATOM 657 N N . ALA A 1 86 ? 1.687 16.861 -5.049 1.00 87.69 86 ALA A N 1
ATOM 658 C CA . ALA A 1 86 ? 2.640 17.776 -5.673 1.00 87.69 86 ALA A CA 1
ATOM 659 C C . ALA A 1 86 ? 3.137 17.304 -7.054 1.00 87.69 86 ALA A C 1
ATOM 661 O O . ALA A 1 86 ? 3.656 18.114 -7.824 1.00 87.69 86 ALA A O 1
ATOM 662 N N . THR A 1 87 ? 2.996 16.017 -7.391 1.00 82.69 87 THR A N 1
ATOM 663 C CA . THR A 1 87 ? 3.299 15.506 -8.739 1.00 82.69 87 THR A CA 1
ATOM 664 C C . THR A 1 87 ? 2.231 15.930 -9.748 1.00 82.69 87 THR A C 1
ATOM 666 O O . THR A 1 87 ? 1.071 16.101 -9.391 1.00 82.69 87 THR A O 1
ATOM 669 N N . THR A 1 88 ? 2.612 16.137 -11.015 1.00 74.19 88 THR A N 1
ATOM 670 C CA . THR A 1 88 ? 1.686 16.562 -12.081 1.00 74.19 88 THR A CA 1
ATOM 671 C C . THR A 1 88 ? 1.698 15.566 -13.252 1.00 74.19 88 THR A C 1
ATOM 673 O O . THR A 1 88 ? 2.752 15.407 -13.870 1.00 74.19 88 THR A O 1
ATOM 676 N N . PRO A 1 89 ? 0.551 14.944 -13.600 1.00 76.25 89 PRO A N 1
ATOM 677 C CA . PRO A 1 89 ? -0.703 14.964 -12.841 1.00 76.25 89 PRO A CA 1
ATOM 678 C C . PRO A 1 89 ? -0.569 14.156 -11.537 1.00 76.25 89 PRO A C 1
ATOM 680 O O . PRO A 1 89 ? 0.110 13.134 -11.507 1.00 76.25 89 PRO A O 1
ATOM 683 N N . GLY A 1 90 ? -1.202 14.622 -10.462 1.00 74.62 90 GLY A N 1
ATOM 684 C CA . GLY A 1 90 ? -1.268 13.884 -9.199 1.00 74.62 90 GLY A CA 1
ATOM 685 C C . GLY A 1 90 ? -2.401 12.858 -9.221 1.00 74.62 90 GLY A C 1
ATOM 686 O O . GLY A 1 90 ? -3.398 13.056 -9.915 1.00 74.62 90 GLY A O 1
ATOM 687 N N . ASP A 1 91 ? -2.278 11.785 -8.437 1.00 85.81 91 ASP A N 1
ATOM 688 C CA . ASP A 1 91 ? -3.346 10.795 -8.246 1.00 85.81 91 ASP A CA 1
ATOM 689 C C . ASP A 1 91 ? -4.247 11.216 -7.072 1.00 85.81 91 ASP A C 1
ATOM 691 O O . ASP A 1 91 ? -3.947 10.978 -5.897 1.00 85.81 91 ASP A O 1
ATOM 695 N N . THR A 1 92 ? -5.357 11.889 -7.393 1.00 88.75 92 THR A N 1
ATOM 696 C CA . THR A 1 92 ? -6.334 12.357 -6.399 1.00 88.75 92 THR A CA 1
ATOM 697 C C . THR A 1 92 ? -6.954 11.204 -5.613 1.00 88.75 92 THR A C 1
ATOM 699 O O . THR A 1 92 ? -7.137 11.334 -4.402 1.00 88.75 92 THR A O 1
ATOM 702 N N . ALA A 1 93 ? -7.224 10.064 -6.253 1.00 89.38 93 ALA A N 1
ATOM 703 C CA . ALA A 1 93 ? -7.833 8.919 -5.589 1.00 89.38 93 ALA A CA 1
ATOM 704 C C . ALA A 1 93 ? -6.868 8.313 -4.554 1.00 89.38 93 ALA A C 1
ATOM 706 O O . ALA A 1 93 ? -7.275 8.017 -3.426 1.00 89.38 93 ALA A O 1
ATOM 707 N N . ALA A 1 94 ? -5.574 8.213 -4.879 1.00 90.38 94 ALA A N 1
ATOM 708 C CA . ALA A 1 94 ? -4.551 7.752 -3.943 1.00 90.38 94 ALA A CA 1
ATOM 709 C C . ALA A 1 94 ? -4.353 8.744 -2.786 1.00 90.38 94 ALA A C 1
ATOM 711 O O . ALA A 1 94 ? -4.216 8.334 -1.629 1.00 90.38 94 ALA A O 1
ATOM 712 N N . VAL A 1 95 ? -4.386 10.053 -3.066 1.00 92.38 95 VAL A N 1
ATOM 713 C CA . VAL A 1 95 ? -4.310 11.107 -2.038 1.00 92.38 95 VAL A CA 1
ATOM 714 C C . VAL A 1 95 ? -5.476 10.993 -1.060 1.00 92.38 95 VAL A C 1
ATOM 716 O O . VAL A 1 95 ? -5.261 10.988 0.155 1.00 92.38 95 VAL A O 1
ATOM 719 N N . GLU A 1 96 ? -6.703 10.882 -1.567 1.00 92.69 96 GLU A N 1
ATOM 720 C CA . GLU A 1 96 ? -7.890 10.701 -0.736 1.00 92.69 96 GLU A CA 1
ATOM 721 C C . GLU A 1 96 ? -7.777 9.424 0.090 1.00 92.69 96 GLU A C 1
ATOM 723 O O . GLU A 1 96 ? -7.940 9.474 1.310 1.00 92.69 96 GLU A O 1
ATOM 728 N N . TRP A 1 97 ? -7.410 8.304 -0.538 1.00 94.44 97 TRP A N 1
ATOM 729 C CA . TRP A 1 97 ? -7.234 7.007 0.113 1.00 94.44 97 TRP A CA 1
ATOM 730 C C . TRP A 1 97 ? -6.212 7.034 1.260 1.00 94.44 97 TRP A C 1
ATOM 732 O O . TRP A 1 97 ? -6.499 6.567 2.370 1.00 94.44 97 TRP A O 1
ATOM 742 N N . LEU A 1 98 ? -5.048 7.655 1.050 1.00 93.56 98 LEU A N 1
ATOM 743 C CA . LEU A 1 98 ? -4.015 7.816 2.078 1.00 93.56 98 LEU A CA 1
ATOM 744 C C . LEU A 1 98 ? -4.488 8.682 3.253 1.00 93.56 98 LEU A C 1
ATOM 746 O O . LEU A 1 98 ? -4.101 8.435 4.402 1.00 93.56 98 LEU A O 1
ATOM 750 N N . ARG A 1 99 ? -5.356 9.665 2.993 1.00 93.38 99 ARG A N 1
ATOM 751 C CA . ARG A 1 99 ? -5.913 10.565 4.015 1.00 93.38 99 ARG A CA 1
ATOM 752 C C . ARG A 1 99 ? -7.153 10.017 4.724 1.00 93.38 99 ARG A C 1
ATOM 754 O O . ARG A 1 99 ? -7.548 10.591 5.744 1.00 93.38 99 ARG A O 1
ATOM 761 N N . ARG A 1 100 ? -7.761 8.924 4.242 1.00 90.44 100 ARG A N 1
ATOM 762 C CA . ARG A 1 100 ? -8.924 8.300 4.898 1.00 90.44 100 ARG A CA 1
ATOM 763 C C . ARG A 1 100 ? -8.613 7.971 6.360 1.00 90.44 100 ARG A C 1
ATOM 765 O O . ARG A 1 100 ? -7.515 7.546 6.717 1.00 90.44 100 ARG A O 1
ATOM 772 N N . ARG A 1 101 ? -9.620 8.150 7.219 1.00 80.31 101 ARG A N 1
ATOM 773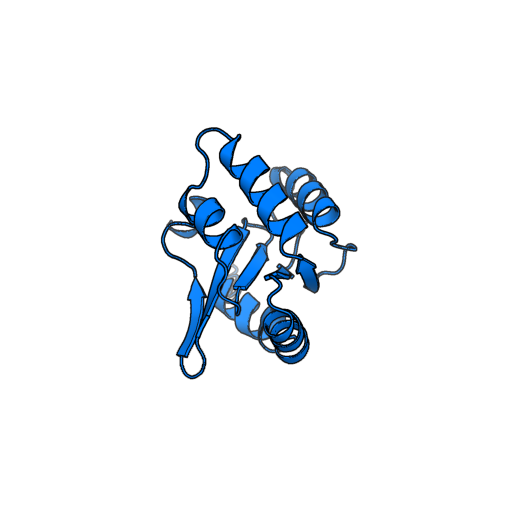 C CA . ARG A 1 101 ? -9.556 7.756 8.638 1.00 80.31 101 ARG A CA 1
ATOM 774 C C . ARG A 1 101 ? -9.946 6.296 8.872 1.00 80.31 101 ARG A C 1
ATOM 776 O O . ARG A 1 101 ? -9.727 5.800 9.973 1.00 80.31 101 ARG A O 1
ATOM 783 N N . SER A 1 102 ? -10.518 5.633 7.867 1.00 77.56 102 SER A N 1
ATOM 784 C CA . SER A 1 102 ? -10.868 4.216 7.922 1.00 77.56 102 SER A CA 1
ATOM 785 C C . SER A 1 102 ? -9.615 3.335 7.993 1.00 77.56 102 SER A C 1
ATOM 787 O O . SER A 1 102 ? -8.567 3.663 7.426 1.00 77.56 102 SER A O 1
ATOM 789 N N . GLY A 1 103 ? -9.719 2.222 8.722 1.00 80.06 103 GLY A N 1
ATOM 790 C CA . GLY A 1 103 ? -8.703 1.167 8.732 1.00 80.06 103 GLY A CA 1
ATOM 791 C C . GLY A 1 103 ? -8.720 0.341 7.442 1.00 80.06 103 GLY A C 1
ATOM 792 O O . GLY A 1 103 ? -9.333 0.741 6.454 1.00 80.06 103 GLY A O 1
ATOM 793 N N . ASN A 1 104 ? -8.075 -0.826 7.473 1.00 92.12 104 ASN A N 1
ATOM 794 C CA . ASN A 1 104 ? -8.132 -1.846 6.414 1.00 92.12 104 ASN A CA 1
ATOM 795 C C . ASN A 1 104 ? -7.520 -1.450 5.062 1.00 92.12 104 ASN A C 1
ATOM 797 O O . ASN A 1 104 ? -7.975 -1.886 4.006 1.00 92.12 104 ASN A O 1
ATOM 801 N N . ARG A 1 105 ? -6.475 -0.624 5.108 1.00 94.94 105 ARG A N 1
ATOM 802 C CA . ARG A 1 105 ? -5.812 -0.057 3.933 1.00 94.94 105 ARG A CA 1
ATOM 803 C C . ARG A 1 105 ? -4.484 -0.746 3.670 1.00 94.94 105 ARG A C 1
ATOM 805 O O . ARG A 1 105 ? -3.571 -0.653 4.492 1.00 94.94 105 ARG A O 1
ATOM 812 N N . LEU A 1 106 ? -4.372 -1.401 2.521 1.00 95.88 106 LEU A N 1
ATOM 813 C CA . LEU A 1 106 ? -3.154 -2.029 2.030 1.00 95.88 106 LEU A CA 1
ATOM 814 C C . LEU A 1 106 ? -2.610 -1.254 0.823 1.00 95.88 106 LEU A C 1
ATOM 816 O O . LEU A 1 106 ? -3.264 -1.155 -0.207 1.00 95.88 106 LEU A O 1
ATOM 820 N N . LEU A 1 107 ? -1.395 -0.730 0.941 1.00 95.00 107 LEU A N 1
ATOM 821 C CA . LEU A 1 107 ? -0.629 -0.184 -0.173 1.00 95.00 107 LEU A CA 1
ATOM 822 C C . LEU A 1 107 ? 0.278 -1.291 -0.707 1.00 95.00 107 LEU A C 1
ATOM 824 O O . LEU A 1 107 ? 1.106 -1.819 0.033 1.00 95.00 107 LEU A O 1
ATOM 828 N N . VAL A 1 108 ? 0.152 -1.640 -1.979 1.00 93.75 108 VAL A N 1
ATOM 829 C CA . VAL A 1 108 ? 1.029 -2.623 -2.622 1.00 93.75 108 VAL A CA 1
ATOM 830 C C . VAL A 1 108 ? 2.020 -1.893 -3.512 1.00 93.75 108 VAL A C 1
ATOM 832 O O . VAL A 1 108 ? 1.625 -1.056 -4.315 1.00 93.75 108 VAL A O 1
ATOM 835 N N . LEU A 1 109 ? 3.301 -2.227 -3.386 1.00 91.88 109 LEU A N 1
ATOM 836 C CA . LEU A 1 109 ? 4.354 -1.820 -4.308 1.00 91.88 109 LEU A CA 1
ATOM 837 C C . LEU A 1 109 ? 4.848 -3.056 -5.048 1.00 91.88 109 LEU A C 1
ATOM 839 O O . LEU A 1 109 ? 5.543 -3.893 -4.469 1.00 91.88 109 LEU A O 1
ATOM 843 N N . ALA A 1 110 ? 4.482 -3.164 -6.319 1.00 87.38 110 ALA A N 1
ATOM 844 C CA . ALA A 1 110 ? 4.928 -4.211 -7.220 1.00 87.38 110 ALA A CA 1
ATOM 845 C C . ALA A 1 110 ? 5.949 -3.672 -8.232 1.00 87.38 110 ALA A C 1
ATOM 847 O O . ALA A 1 110 ? 6.112 -2.466 -8.406 1.00 87.38 110 ALA A O 1
ATOM 848 N N . HIS A 1 111 ? 6.637 -4.569 -8.938 1.00 76.44 111 HIS A N 1
ATOM 849 C CA . HIS A 1 111 ? 7.605 -4.179 -9.971 1.00 76.44 111 HIS A CA 1
ATOM 850 C C . HIS A 1 111 ? 7.009 -3.401 -11.158 1.00 76.44 111 HIS A C 1
ATOM 852 O O . HIS A 1 111 ? 7.760 -2.755 -11.878 1.00 76.44 111 HIS A O 1
ATOM 858 N N . VAL A 1 112 ? 5.692 -3.467 -11.344 1.00 73.25 112 VAL A N 1
ATOM 859 C CA . VAL A 1 112 ? 4.911 -2.779 -12.392 1.00 73.25 112 VAL A CA 1
ATOM 860 C C . VAL A 1 112 ? 4.074 -1.620 -11.831 1.00 73.25 112 VAL A C 1
ATOM 862 O O . VAL A 1 112 ? 3.116 -1.188 -12.458 1.00 73.25 112 VAL A O 1
ATOM 865 N N . GLY A 1 113 ? 4.350 -1.161 -10.606 1.00 79.06 113 GLY A N 1
ATOM 866 C CA . GLY A 1 113 ? 3.688 0.017 -10.037 1.00 79.06 113 GLY A CA 1
ATOM 867 C C . GLY A 1 113 ? 3.050 -0.206 -8.671 1.00 79.06 113 GLY A C 1
ATOM 868 O O . GLY A 1 113 ? 3.310 -1.192 -7.974 1.00 79.06 113 GLY A O 1
ATOM 869 N N . THR A 1 114 ? 2.229 0.759 -8.268 1.00 85.81 114 THR A N 1
ATOM 870 C CA . THR A 1 114 ? 1.606 0.816 -6.945 1.00 85.81 114 THR A CA 1
ATOM 871 C C . THR A 1 114 ? 0.097 0.609 -7.021 1.00 85.81 114 THR A C 1
ATOM 873 O O . THR A 1 114 ? -0.542 0.971 -8.005 1.00 85.81 114 THR A O 1
ATOM 876 N N . LEU A 1 115 ? -0.480 0.003 -5.980 1.00 87.88 115 LEU A N 1
ATOM 877 C CA . LEU A 1 115 ? -1.922 -0.221 -5.865 1.00 87.88 115 LEU A CA 1
ATOM 878 C C . LEU A 1 115 ? -2.404 0.198 -4.480 1.00 87.88 115 LEU A C 1
ATOM 880 O O . LEU A 1 115 ? -1.834 -0.226 -3.470 1.00 87.88 115 LEU A O 1
ATOM 884 N N . CYS A 1 116 ? -3.496 0.956 -4.428 1.00 92.31 116 CYS A N 1
ATOM 885 C CA . CYS A 1 116 ? -4.269 1.114 -3.201 1.00 92.31 116 CYS A CA 1
ATOM 886 C C . CYS A 1 116 ? -5.323 0.006 -3.140 1.00 92.31 116 CYS A C 1
ATOM 888 O O . CYS A 1 116 ? -6.081 -0.199 -4.086 1.00 92.31 116 CYS A O 1
ATOM 890 N N . VAL A 1 117 ? -5.352 -0.732 -2.035 1.00 91.69 117 VAL A N 1
ATOM 891 C CA . VAL A 1 117 ? -6.230 -1.886 -1.841 1.00 91.69 117 VAL A CA 1
ATOM 892 C C . VAL A 1 117 ? -6.996 -1.709 -0.537 1.00 91.69 117 VAL A C 1
ATOM 894 O O . VAL A 1 117 ? -6.403 -1.483 0.520 1.00 91.69 117 VAL A O 1
ATOM 897 N N . ASP A 1 118 ? -8.313 -1.850 -0.610 1.00 91.94 118 ASP A N 1
ATOM 898 C CA . ASP A 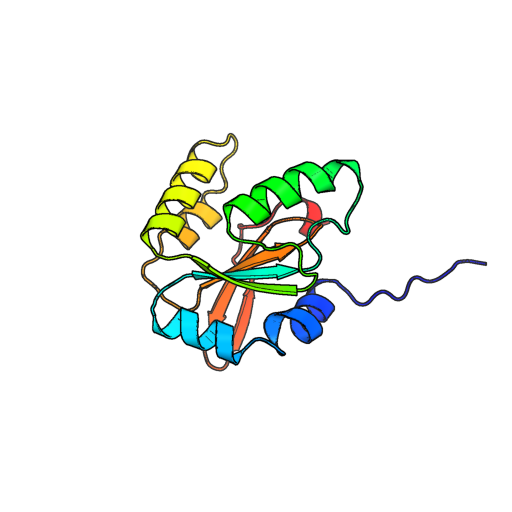1 118 ? -9.187 -1.892 0.556 1.00 91.94 118 ASP A CA 1
ATOM 899 C C . ASP A 1 118 ? -9.503 -3.349 0.913 1.00 91.94 118 ASP A C 1
ATOM 901 O O . ASP A 1 118 ? -9.741 -4.189 0.038 1.00 91.94 118 ASP A O 1
ATOM 905 N N . HIS A 1 119 ? -9.509 -3.648 2.212 1.00 90.12 119 HIS A N 1
ATOM 906 C CA . HIS A 1 119 ? -10.019 -4.905 2.746 1.00 90.12 119 HIS A CA 1
ATOM 907 C C . HIS A 1 119 ? -11.387 -4.701 3.401 1.00 90.12 119 HIS A C 1
ATOM 909 O O . HIS A 1 119 ? -11.547 -3.906 4.332 1.00 90.12 119 HIS A O 1
ATOM 915 N N . VAL A 1 120 ? -12.365 -5.476 2.946 1.00 86.50 120 VAL A N 1
ATOM 916 C CA . VAL A 1 120 ? -13.712 -5.521 3.509 1.00 86.50 120 VAL A CA 1
ATOM 917 C C . VAL A 1 120 ? -13.907 -6.885 4.156 1.00 86.50 120 VAL A C 1
ATOM 919 O O . VAL A 1 120 ? -13.765 -7.923 3.509 1.00 86.50 120 VAL A O 1
ATOM 922 N N . GLU A 1 121 ? -14.232 -6.896 5.446 1.00 81.12 121 GLU A N 1
ATOM 923 C CA . GLU A 1 121 ? -14.500 -8.135 6.175 1.00 81.12 121 GLU A CA 1
ATOM 924 C C . GLU A 1 121 ? -15.629 -8.926 5.494 1.00 81.12 121 GLU A C 1
ATOM 926 O O . GLU A 1 121 ? -16.664 -8.372 5.129 1.00 81.12 121 GLU A O 1
ATOM 931 N N . GLY A 1 122 ? -15.400 -10.218 5.251 1.00 79.12 122 GLY A N 1
ATOM 932 C CA . GLY A 1 122 ? -16.336 -11.091 4.534 1.00 79.12 122 GLY A CA 1
ATOM 933 C C . GLY A 1 122 ? -16.333 -10.957 3.003 1.00 79.12 122 GLY A C 1
ATOM 934 O O . GLY A 1 122 ? -16.763 -11.895 2.338 1.00 79.12 122 GLY A O 1
ATOM 935 N N . ALA A 1 123 ? -15.808 -9.865 2.435 1.00 83.31 123 ALA A N 1
ATOM 936 C CA . ALA A 1 123 ? -15.721 -9.659 0.980 1.00 83.31 123 ALA A CA 1
ATOM 937 C C . ALA A 1 123 ? -14.282 -9.725 0.424 1.00 83.31 123 ALA A C 1
ATOM 939 O O . ALA A 1 123 ? -14.095 -9.959 -0.769 1.00 83.31 123 ALA A O 1
ATOM 940 N N . GLY A 1 124 ? -13.261 -9.595 1.276 1.00 85.50 124 GLY A N 1
ATOM 941 C CA . GLY A 1 124 ? -11.853 -9.750 0.908 1.00 85.50 124 GLY A CA 1
ATOM 942 C C . GLY A 1 124 ? -11.183 -8.450 0.454 1.00 85.50 124 GLY A C 1
ATOM 943 O O . GLY A 1 124 ? -11.532 -7.365 0.913 1.00 85.50 124 GLY A O 1
ATOM 944 N N . PHE A 1 125 ? -10.161 -8.573 -0.398 1.00 85.94 125 PHE A N 1
ATOM 945 C CA . PHE A 1 125 ? -9.340 -7.456 -0.878 1.00 85.94 125 PHE A CA 1
ATOM 946 C C . PHE A 1 125 ? -9.803 -6.983 -2.258 1.00 85.94 125 PHE A C 1
ATOM 948 O O . PHE A 1 125 ? -10.017 -7.803 -3.150 1.00 85.94 125 PHE A O 1
ATOM 955 N N . SER A 1 126 ? -9.882 -5.668 -2.449 1.00 86.00 126 SER A N 1
ATOM 956 C CA . SER A 1 126 ? -10.258 -5.041 -3.720 1.00 86.00 126 SER A CA 1
ATOM 957 C C . SER A 1 126 ? -9.374 -3.833 -4.017 1.00 86.00 126 SER A C 1
ATOM 959 O O . SER A 1 126 ? -9.011 -3.092 -3.105 1.00 86.00 126 SER A O 1
ATOM 961 N N . VAL A 1 127 ? -8.998 -3.655 -5.284 1.00 86.19 127 VAL A N 1
ATOM 962 C CA . VAL A 1 127 ? -8.252 -2.470 -5.727 1.00 86.19 127 VAL A CA 1
ATOM 963 C C . VAL A 1 127 ? -9.195 -1.272 -5.722 1.00 86.19 127 VAL A C 1
ATOM 965 O O . VAL A 1 127 ? -10.343 -1.386 -6.149 1.00 86.19 127 VAL A O 1
ATOM 968 N N . VAL A 1 128 ? -8.711 -0.135 -5.234 1.00 82.56 128 VAL A N 1
ATOM 969 C CA . VAL A 1 128 ? -9.481 1.106 -5.220 1.00 82.56 128 VAL A CA 1
ATOM 970 C C . VAL A 1 128 ? -9.566 1.657 -6.639 1.00 82.56 128 VAL A C 1
ATOM 972 O O . VAL A 1 128 ? -8.576 1.743 -7.366 1.00 82.56 128 VAL A O 1
ATOM 975 N N . GLU A 1 129 ? -10.775 2.016 -7.053 1.00 79.50 129 GLU A N 1
ATOM 976 C CA . GLU A 1 129 ? -11.000 2.587 -8.374 1.00 79.50 129 GLU A CA 1
ATOM 977 C C . GLU A 1 129 ? -10.234 3.911 -8.527 1.00 79.50 129 GLU A C 1
ATOM 979 O O . GLU A 1 129 ? -10.233 4.757 -7.632 1.00 79.50 129 GLU A O 1
ATOM 984 N N . GLY A 1 130 ? -9.552 4.075 -9.662 1.00 71.62 130 GLY A N 1
ATOM 985 C CA . GLY A 1 130 ? -8.793 5.284 -9.981 1.00 71.62 130 GLY A CA 1
ATOM 986 C C . GLY A 1 130 ? -7.383 5.376 -9.387 1.00 71.62 130 GLY A C 1
ATOM 987 O O . GLY A 1 130 ? -6.694 6.330 -9.721 1.00 71.62 130 GLY A O 1
ATOM 988 N N . THR A 1 131 ? -6.925 4.412 -8.572 1.00 68.69 131 THR A N 1
ATOM 989 C CA . THR A 1 131 ? -5.618 4.474 -7.872 1.00 68.69 131 THR A CA 1
ATOM 990 C C . THR A 1 131 ? -4.509 3.623 -8.509 1.00 68.69 131 THR A C 1
ATOM 992 O O . THR A 1 131 ? -3.809 2.888 -7.806 1.00 68.69 131 THR A O 1
ATOM 995 N N . GLY A 1 132 ? -4.394 3.617 -9.836 1.00 60.19 132 GLY A N 1
ATOM 996 C CA . GLY A 1 132 ? -3.433 2.772 -10.550 1.00 60.19 132 GLY A CA 1
ATOM 997 C C . GLY A 1 132 ? -2.574 3.561 -11.528 1.00 60.19 132 GLY A C 1
ATOM 998 O O . GLY A 1 132 ? -3.074 4.445 -12.225 1.00 60.19 132 GLY A O 1
ATOM 999 N N . ASP A 1 133 ? -1.297 3.188 -11.632 1.00 54.28 133 ASP A N 1
ATOM 1000 C CA . ASP A 1 133 ? -0.486 3.568 -12.788 1.00 54.28 133 ASP A CA 1
ATOM 1001 C C . ASP A 1 133 ? -1.107 2.947 -14.052 1.00 54.28 133 ASP A C 1
ATOM 1003 O O . ASP A 1 133 ? -1.547 1.793 -14.047 1.00 54.28 133 ASP A O 1
ATOM 1007 N N . ARG A 1 134 ? -1.180 3.730 -15.136 1.00 39.69 134 ARG A N 1
ATOM 1008 C CA . ARG A 1 134 ? -1.937 3.429 -16.373 1.00 39.69 134 ARG A CA 1
ATOM 1009 C C . ARG A 1 134 ? -1.637 2.066 -1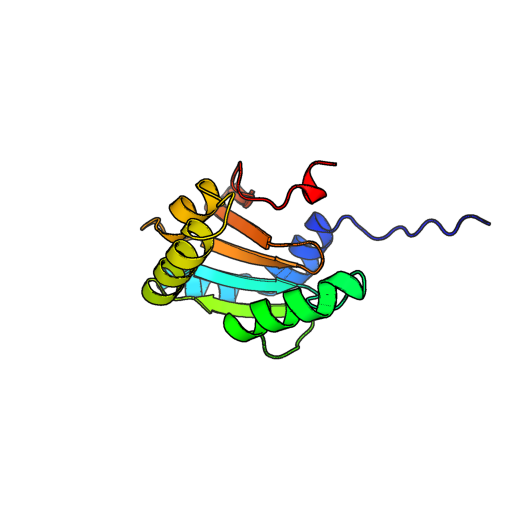7.025 1.00 39.69 134 ARG A C 1
ATOM 1011 O O . ARG A 1 134 ? -2.432 1.631 -17.851 1.00 39.69 134 ARG A O 1
ATOM 1018 N N . GLU A 1 135 ? -0.546 1.395 -16.660 1.00 42.16 135 GLU A N 1
ATOM 1019 C CA . GLU A 1 135 ? -0.087 0.122 -17.241 1.00 42.16 135 GLU A CA 1
ATOM 1020 C C . GLU A 1 135 ? -0.908 -1.116 -16.830 1.00 42.16 135 GLU A C 1
ATOM 1022 O O . GLU A 1 135 ? -0.738 -2.183 -17.409 1.00 42.16 135 GLU A O 1
ATOM 1027 N N . TRP A 1 136 ? -1.828 -1.002 -15.867 1.00 40.06 136 TRP A N 1
ATOM 1028 C CA . TRP A 1 136 ? -2.640 -2.140 -15.400 1.00 40.06 136 TRP A CA 1
ATOM 1029 C C . TRP A 1 136 ? -4.034 -2.249 -16.024 1.00 40.06 136 TRP A C 1
ATOM 1031 O O . TRP A 1 136 ? -4.737 -3.229 -15.778 1.00 40.06 136 TRP A O 1
ATOM 1041 N N . MET A 1 137 ? -4.447 -1.247 -16.807 1.00 32.53 137 MET A N 1
ATOM 1042 C CA . MET A 1 137 ? -5.731 -1.244 -17.525 1.00 32.53 137 MET A CA 1
ATOM 1043 C C . MET A 1 137 ? -5.608 -1.644 -19.006 1.00 32.53 137 MET A C 1
ATOM 1045 O O . MET A 1 137 ? -6.607 -1.588 -19.724 1.00 32.53 137 MET A O 1
ATOM 1049 N N . SER A 1 138 ? -4.410 -2.025 -19.461 1.00 30.62 138 SER A N 1
ATOM 1050 C CA . SER A 1 138 ? -4.123 -2.444 -20.842 1.00 30.62 138 SER A CA 1
ATOM 1051 C C . SER A 1 138 ? -3.833 -3.932 -20.948 1.00 30.62 138 SER A C 1
ATOM 1053 O O . SER A 1 138 ? -2.902 -4.378 -20.240 1.00 30.62 138 SER A O 1
#

pLDDT: mean 83.86, std 15.82, range [30.62, 97.75]

Foldseek 3Di:
DDPPPVPPDPVVCCVPVACVVCVVVCVVLLVVLWEKEKEAQQQVAPVVQRVVLVVVVVVVPDPPDNIDIDTDGLVNLQVVLVVQVPDVVRQPQSSVLSNDSHGQWYWYRYNQGIFIWGQDVPPGIDTGPSGTDPVVVD

Radius of gyration: 14.91 Å; chains: 1; bounding box: 33×41×45 Å